Protein AF-A0A1W1I1X9-F1 (afdb_monomer_lite)

Foldseek 3Di:
DCQQDPCLQVPDHPVNSVVCVVVVNRGLVSLLPDCDDPPADNVSSVVSNVVSVVVVVCVVVVPQLVVLVSHDLLCLVSCCVVFVQQEWEWDFDADPVRQTQWIWTDHNNDIDIAGPPPRDDQVSQQVVNVSHQEYEYACCVVPVVVSCCVVHVPRPPSHRYDHVNVNCVVVVDDDGPPDD

Radius of gyration: 19.21 Å; chains: 1; bounding box: 48×28×56 Å

Secondary structure (DSSP, 8-state):
-GGG--TTSTT--TTTHHHHHHTT--SHHHHHT-S-BTTB-HHHHHHHHHHHHHHHHHHHTT-HHHHHHHS-GGGGGGGHHHHGGGEEEEEEEE-TT--EEEEEEEETTEEEEEETTTT--HHHHHHHHTT-SEEEESSTTTTHHHHHHHH-TTS---S-EEEHHHHHHHTT--S-TT--

InterPro domains:
  IPR012337 Ribonuclease H-like superfamily [SSF53098] (88-179)
  IPR038720 YprB, ribonuclease H-like domain [PF13482] (88-179)

pLDDT: mean 95.49, std 4.92, range [49.34, 98.62]

Organism: NCBI:txid1325564

Sequence (180 aa):
MIESSFCFLPGVGPRSEPRLWEDGITTWAAFLARDSIQGIGRTRKALYNDSLSQAQDHRAIEDARYFGAALHQRDHWRLYDWLRSRALYLDIETDSFGQITVVGLYGRGQFTALVRGESLDRRRLFDEFLHYDLLVTFCGGTFDLPKLLASYPSLPLDHPHIDLCFLGKRLGYRGGLKSH

Structure (mmCIF, N/CA/C/O backbone):
data_AF-A0A1W1I1X9-F1
#
_entry.id   AF-A0A1W1I1X9-F1
#
loop_
_atom_site.group_PDB
_atom_site.id
_atom_site.type_symbol
_atom_site.label_atom_id
_atom_site.label_alt_id
_atom_site.label_comp_id
_atom_site.label_asym_id
_atom_site.label_entity_id
_atom_site.label_seq_id
_atom_site.pdbx_PDB_ins_code
_atom_site.Cartn_x
_atom_site.Cartn_y
_atom_site.Cartn_z
_atom_site.occupancy
_atom_site.B_iso_or_equiv
_atom_site.auth_seq_id
_atom_site.auth_comp_id
_atom_site.auth_asym_id
_atom_site.auth_atom_id
_atom_site.pdbx_PDB_model_num
ATOM 1 N N . MET A 1 1 ? -3.103 -4.785 -13.886 1.00 81.94 1 MET A N 1
ATOM 2 C CA . MET A 1 1 ? -1.997 -5.556 -13.289 1.00 81.94 1 MET A CA 1
ATOM 3 C C . MET A 1 1 ? -0.781 -4.672 -13.045 1.00 81.94 1 MET A C 1
ATOM 5 O O . MET A 1 1 ? -0.531 -3.765 -13.838 1.00 81.94 1 MET A O 1
ATOM 9 N N . ILE A 1 2 ? -0.049 -4.913 -11.955 1.00 94.88 2 ILE A N 1
ATOM 10 C CA . ILE A 1 2 ? 1.145 -4.138 -11.572 1.00 94.88 2 ILE A CA 1
ATOM 11 C C . ILE A 1 2 ? 2.265 -4.269 -12.617 1.00 94.88 2 ILE A C 1
ATOM 13 O O . ILE A 1 2 ? 2.970 -3.303 -12.886 1.00 94.88 2 ILE A O 1
ATOM 17 N N . GLU A 1 3 ? 2.322 -5.408 -13.305 1.00 95.81 3 GLU A N 1
ATOM 18 C CA . GLU A 1 3 ? 3.263 -5.769 -14.370 1.00 95.81 3 GLU A CA 1
ATOM 19 C C . GLU A 1 3 ? 3.126 -4.902 -15.635 1.00 95.81 3 GLU A C 1
ATOM 21 O O . GLU A 1 3 ? 3.988 -4.935 -16.514 1.00 95.81 3 GLU A O 1
ATOM 26 N N . SER A 1 4 ? 2.046 -4.122 -15.735 1.00 96.06 4 SER A N 1
ATOM 27 C CA . SER A 1 4 ? 1.810 -3.131 -16.793 1.00 96.06 4 SER A CA 1
ATOM 28 C C . SER A 1 4 ? 2.087 -1.694 -16.347 1.00 96.06 4 SER A C 1
ATOM 30 O O . SER A 1 4 ? 1.938 -0.763 -17.137 1.00 96.06 4 SER A O 1
ATOM 32 N N . SER A 1 5 ? 2.464 -1.493 -15.083 1.00 96.50 5 SER A N 1
ATOM 33 C CA . SER A 1 5 ? 2.794 -0.185 -14.529 1.00 96.50 5 SER A CA 1
ATOM 34 C C . SER A 1 5 ? 4.292 0.076 -14.619 1.00 96.50 5 SER A C 1
ATOM 36 O O . SER A 1 5 ? 5.099 -0.730 -14.177 1.00 96.50 5 SER A O 1
ATOM 38 N N . PHE A 1 6 ? 4.662 1.250 -15.103 1.00 97.50 6 PHE A N 1
ATOM 39 C CA . PHE A 1 6 ? 6.029 1.759 -15.163 1.00 97.50 6 PHE A CA 1
ATOM 40 C C . PHE A 1 6 ? 6.224 2.967 -14.239 1.00 97.50 6 PHE A C 1
ATOM 42 O O . PHE A 1 6 ? 7.324 3.497 -14.149 1.00 97.50 6 PHE A O 1
ATOM 49 N N . CYS A 1 7 ? 5.177 3.403 -13.528 1.00 96.50 7 CYS A N 1
ATOM 50 C CA . CYS A 1 7 ? 5.192 4.586 -12.654 1.00 96.50 7 CYS A CA 1
ATOM 51 C C . CYS A 1 7 ? 6.159 4.527 -11.451 1.00 96.50 7 CYS A C 1
ATOM 53 O O . CYS A 1 7 ? 6.281 5.525 -10.747 1.00 96.50 7 CYS A O 1
ATOM 55 N N . PHE A 1 8 ? 6.816 3.392 -11.191 1.00 96.12 8 PHE A N 1
ATOM 56 C CA . PHE A 1 8 ? 7.903 3.292 -10.205 1.00 96.12 8 PHE A CA 1
ATOM 57 C C . PHE A 1 8 ? 9.288 3.578 -10.813 1.00 96.12 8 PHE A C 1
ATOM 59 O O . PHE A 1 8 ? 10.269 3.717 -10.087 1.00 96.12 8 PHE A O 1
ATOM 66 N N . LEU A 1 9 ? 9.392 3.676 -12.143 1.00 96.88 9 LEU A N 1
ATOM 67 C CA . LEU A 1 9 ? 10.644 3.999 -12.817 1.00 96.88 9 LEU A CA 1
ATOM 68 C C . LEU A 1 9 ? 10.935 5.507 -12.719 1.00 96.88 9 LEU A C 1
ATOM 70 O O . LEU A 1 9 ? 10.048 6.324 -12.986 1.00 96.88 9 LEU A O 1
ATOM 74 N N . PRO A 1 10 ? 12.183 5.917 -12.419 1.00 94.06 10 PRO A N 1
ATOM 75 C CA . PRO A 1 10 ? 12.535 7.329 -12.283 1.00 94.06 10 PRO A CA 1
ATOM 76 C C . PRO A 1 10 ? 12.176 8.152 -13.526 1.00 94.06 10 PRO A C 1
ATOM 78 O O . PRO A 1 10 ? 12.725 7.931 -14.604 1.00 94.06 10 PRO A O 1
ATOM 81 N N . GLY A 1 11 ? 11.279 9.131 -13.386 1.00 93.19 11 GLY A N 1
ATOM 82 C CA . GLY A 1 11 ? 10.837 9.997 -14.488 1.00 93.19 11 GLY A CA 1
ATOM 83 C C . GLY A 1 11 ? 9.690 9.439 -15.343 1.00 93.19 11 GLY A C 1
ATOM 84 O O . GLY A 1 11 ? 9.248 10.115 -16.276 1.00 93.19 11 GLY A O 1
ATOM 85 N N . VAL A 1 12 ? 9.169 8.254 -15.020 1.00 95.75 12 VAL A N 1
ATOM 86 C CA . VAL A 1 12 ? 7.928 7.728 -15.596 1.00 95.75 12 VAL A CA 1
ATOM 87 C C . VAL A 1 12 ? 6.795 7.950 -14.602 1.00 95.75 12 VAL A C 1
ATOM 89 O O . VAL A 1 12 ? 6.900 7.620 -13.429 1.00 95.75 12 VAL A O 1
ATOM 92 N N . GLY A 1 13 ? 5.695 8.535 -15.063 1.00 93.81 13 GLY A N 1
ATOM 93 C CA . GLY A 1 13 ? 4.523 8.771 -14.230 1.00 93.81 13 GLY A CA 1
ATOM 94 C C . GLY A 1 13 ? 3.233 8.646 -15.030 1.00 93.81 13 GLY A C 1
ATOM 95 O O . GLY A 1 13 ? 3.282 8.379 -16.232 1.00 93.81 13 GLY A O 1
ATOM 96 N N . PRO A 1 14 ? 2.069 8.925 -14.416 1.00 91.69 14 PRO A N 1
ATOM 97 C CA . PRO A 1 14 ? 0.761 8.651 -15.019 1.00 91.69 14 PRO A CA 1
ATOM 98 C C . PRO A 1 14 ? 0.500 9.330 -16.372 1.00 91.69 14 PRO A C 1
ATOM 100 O O . PRO A 1 14 ? -0.400 8.929 -17.096 1.00 91.69 14 PRO A O 1
ATOM 103 N N . ARG A 1 15 ? 1.261 10.381 -16.709 1.00 92.44 15 ARG A N 1
ATOM 104 C CA . ARG A 1 15 ? 1.160 11.097 -17.991 1.00 92.44 15 ARG A CA 1
ATOM 105 C C . ARG A 1 15 ? 2.126 10.591 -19.063 1.00 92.44 15 ARG A C 1
ATOM 107 O O . ARG A 1 15 ? 1.865 10.805 -20.240 1.00 92.44 15 ARG A O 1
ATOM 114 N N . SER A 1 16 ? 3.259 10.003 -18.678 1.00 93.94 16 SER A N 1
ATOM 115 C CA . SER A 1 16 ? 4.279 9.519 -19.619 1.00 93.94 16 SER A CA 1
ATOM 116 C C . SER A 1 16 ? 4.198 8.015 -19.849 1.00 93.94 16 SER A C 1
ATOM 118 O O . SER A 1 16 ? 4.512 7.567 -20.944 1.00 93.94 16 SER A O 1
ATOM 120 N N . GLU A 1 17 ? 3.725 7.257 -18.861 1.00 95.94 17 GLU A N 1
ATOM 121 C CA . GLU A 1 17 ? 3.490 5.816 -18.952 1.00 95.94 17 GLU A CA 1
ATOM 122 C C . GLU A 1 17 ? 2.613 5.406 -20.150 1.00 95.94 17 GLU A C 1
ATOM 124 O O . GLU A 1 17 ? 3.021 4.479 -20.850 1.00 95.94 17 GLU A O 1
ATOM 129 N N . PRO A 1 18 ? 1.496 6.096 -20.477 1.00 95.75 18 PRO A N 1
ATOM 130 C CA . PRO A 1 18 ? 0.670 5.709 -21.621 1.00 95.75 18 PRO A CA 1
ATOM 131 C C . PRO A 1 18 ? 1.417 5.655 -22.955 1.00 95.75 18 PRO A C 1
ATOM 133 O O . PRO A 1 18 ? 1.083 4.831 -23.795 1.00 95.75 18 PRO A O 1
ATOM 136 N N . ARG A 1 19 ? 2.482 6.450 -23.126 1.00 94.88 19 ARG A N 1
ATOM 137 C CA . ARG A 1 19 ? 3.299 6.431 -24.350 1.00 94.88 19 ARG A CA 1
ATOM 138 C C . ARG A 1 19 ? 4.004 5.091 -24.551 1.00 94.88 19 ARG A C 1
ATOM 140 O O . ARG A 1 19 ? 4.122 4.625 -25.674 1.00 94.88 19 ARG A O 1
ATOM 147 N N . LEU A 1 20 ? 4.435 4.444 -23.464 1.00 95.94 20 LEU A N 1
ATOM 148 C CA . LEU A 1 20 ? 5.010 3.099 -23.542 1.00 95.94 20 LEU A CA 1
ATOM 149 C C . LEU A 1 20 ? 3.963 2.102 -24.045 1.00 95.94 20 LEU A C 1
ATOM 151 O O . LEU A 1 20 ? 4.261 1.272 -24.900 1.00 95.94 20 LEU A O 1
ATOM 155 N N . TRP A 1 21 ? 2.730 2.207 -23.551 1.00 96.31 21 TRP A N 1
ATOM 156 C CA . TRP A 1 21 ? 1.637 1.337 -23.975 1.00 96.31 21 TRP A CA 1
ATOM 157 C C . TRP A 1 21 ? 1.246 1.564 -25.437 1.00 96.31 21 TRP A C 1
ATOM 159 O O . TRP A 1 21 ? 1.060 0.589 -26.162 1.00 96.31 21 TRP A O 1
ATOM 169 N N . GLU A 1 22 ? 1.169 2.824 -25.872 1.00 95.19 22 GLU A N 1
ATOM 170 C CA . GLU A 1 22 ? 0.926 3.216 -27.269 1.00 95.19 22 GLU A CA 1
ATOM 171 C C . GLU A 1 22 ? 2.008 2.659 -28.210 1.00 95.19 22 GLU A C 1
ATOM 173 O O . GLU A 1 22 ? 1.690 2.176 -29.294 1.00 95.19 22 GLU A O 1
ATOM 178 N N . ASP A 1 23 ? 3.261 2.596 -27.751 1.00 93.50 23 ASP A N 1
ATOM 179 C CA . ASP A 1 23 ? 4.380 1.974 -28.471 1.00 93.50 23 ASP A CA 1
ATOM 180 C C . ASP A 1 23 ? 4.374 0.427 -28.409 1.00 93.50 23 ASP A C 1
ATOM 182 O O . ASP A 1 23 ? 5.341 -0.234 -28.818 1.00 93.50 23 ASP A O 1
ATOM 186 N N . GLY A 1 24 ? 3.306 -0.183 -27.881 1.00 95.12 24 GLY A N 1
ATOM 187 C CA . GLY A 1 24 ? 3.126 -1.632 -27.744 1.00 95.12 24 GLY A CA 1
ATOM 188 C C . GLY A 1 24 ? 3.897 -2.260 -26.578 1.00 95.12 24 GLY A C 1
ATOM 189 O O . GLY A 1 24 ? 4.035 -3.481 -26.516 1.00 95.12 24 GLY A O 1
ATOM 190 N N . ILE A 1 25 ? 4.430 -1.451 -25.661 1.00 97.31 25 ILE A N 1
ATOM 191 C CA . ILE A 1 25 ? 5.174 -1.891 -24.476 1.00 97.31 25 ILE A CA 1
ATOM 192 C C . ILE A 1 25 ? 4.216 -1.905 -23.287 1.00 97.31 25 ILE A C 1
ATOM 194 O O . ILE A 1 25 ? 4.205 -1.010 -22.448 1.00 97.31 25 ILE A O 1
ATOM 198 N N . THR A 1 26 ? 3.361 -2.922 -23.236 1.00 96.62 26 THR A N 1
ATOM 199 C CA . THR A 1 26 ? 2.262 -3.015 -22.259 1.00 96.62 26 THR A CA 1
ATOM 200 C C . THR A 1 26 ? 2.625 -3.766 -20.980 1.00 96.62 26 THR A C 1
ATOM 202 O O . THR A 1 26 ? 1.845 -3.759 -20.028 1.00 96.62 26 THR A O 1
ATOM 205 N N . THR A 1 27 ? 3.792 -4.412 -20.933 1.00 97.81 27 THR A N 1
ATOM 206 C CA . THR A 1 27 ? 4.263 -5.193 -19.780 1.00 97.81 27 THR A CA 1
ATOM 207 C C . THR A 1 27 ? 5.760 -5.012 -19.550 1.00 97.81 27 THR A C 1
ATOM 209 O O . THR A 1 27 ? 6.503 -4.652 -20.469 1.00 97.81 27 THR A O 1
ATOM 212 N N . TRP A 1 28 ? 6.231 -5.318 -18.339 1.00 97.94 28 TRP A N 1
ATOM 213 C CA . TRP A 1 28 ? 7.664 -5.359 -18.024 1.00 97.94 28 TRP A CA 1
ATOM 214 C C . TRP A 1 28 ? 8.431 -6.305 -18.954 1.00 97.94 28 TRP A C 1
ATOM 216 O O . TRP A 1 28 ? 9.481 -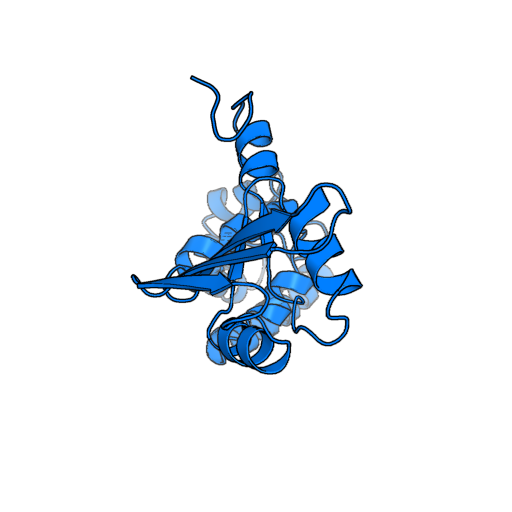5.937 -19.470 1.00 97.94 28 TRP A O 1
ATOM 226 N N . ALA A 1 29 ? 7.872 -7.483 -19.249 1.00 97.50 29 ALA A N 1
ATOM 227 C CA . ALA A 1 29 ? 8.474 -8.439 -20.179 1.00 97.50 29 ALA A CA 1
ATOM 228 C C . ALA A 1 29 ? 8.611 -7.855 -21.597 1.00 97.50 29 ALA A C 1
ATOM 230 O O . ALA A 1 29 ? 9.671 -7.968 -22.211 1.00 97.50 29 ALA A O 1
ATOM 231 N N . ALA A 1 30 ? 7.577 -7.166 -22.097 1.00 97.62 30 ALA A N 1
ATOM 232 C CA . ALA A 1 30 ? 7.636 -6.486 -23.391 1.00 97.62 30 ALA A CA 1
ATOM 233 C C . ALA A 1 30 ? 8.685 -5.361 -23.408 1.00 97.62 30 ALA A C 1
ATOM 235 O O . ALA A 1 30 ? 9.334 -5.136 -24.428 1.00 97.62 30 ALA A O 1
ATOM 236 N N . PHE A 1 31 ? 8.875 -4.664 -22.282 1.00 98.12 31 PHE A N 1
ATOM 237 C CA . PHE A 1 31 ? 9.903 -3.634 -22.146 1.00 98.12 31 PHE A CA 1
ATOM 238 C C . PHE A 1 31 ? 11.311 -4.239 -22.172 1.00 98.12 31 PHE A C 1
ATOM 240 O O . PHE A 1 31 ? 12.196 -3.718 -22.855 1.00 98.12 31 PHE A O 1
ATOM 247 N N . LEU A 1 32 ? 11.527 -5.325 -21.426 1.00 97.94 32 LEU A N 1
ATOM 248 C CA . LEU A 1 32 ? 12.815 -6.009 -21.294 1.00 97.94 32 LEU A CA 1
ATOM 249 C C . LEU A 1 32 ? 13.251 -6.687 -22.600 1.00 97.94 32 LEU A C 1
ATOM 251 O O . LEU A 1 32 ? 14.433 -6.653 -22.924 1.00 97.94 32 LEU A O 1
ATOM 255 N N . ALA A 1 33 ? 12.307 -7.213 -23.385 1.00 97.50 33 ALA A N 1
ATOM 256 C CA . ALA A 1 33 ? 12.576 -7.857 -24.672 1.00 97.50 33 ALA A CA 1
ATOM 257 C C . ALA 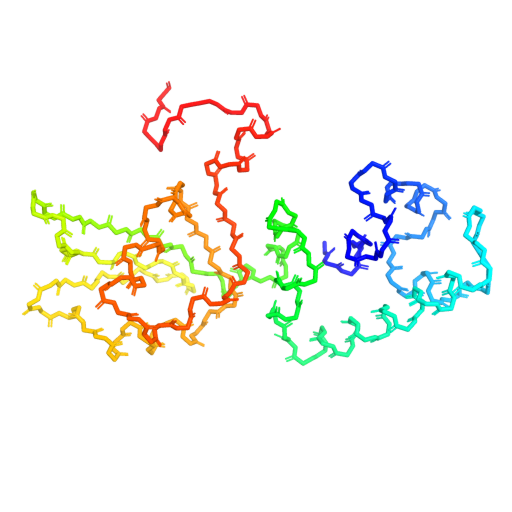A 1 33 ? 13.069 -6.899 -25.777 1.00 97.50 33 ALA A C 1
ATOM 259 O O . ALA A 1 33 ? 13.501 -7.354 -26.834 1.00 97.50 33 ALA A O 1
ATOM 260 N N . ARG A 1 34 ? 12.983 -5.576 -25.574 1.00 96.56 34 ARG A N 1
ATOM 261 C CA . ARG A 1 34 ? 13.459 -4.578 -26.541 1.00 96.56 34 ARG A CA 1
ATOM 262 C C . ARG A 1 34 ? 14.861 -4.093 -26.191 1.00 96.56 34 ARG A C 1
ATOM 264 O O . ARG A 1 34 ? 15.075 -3.546 -25.107 1.00 96.56 34 ARG A O 1
ATOM 271 N N . ASP A 1 35 ? 15.765 -4.155 -27.166 1.00 94.88 35 ASP A N 1
ATOM 272 C CA . ASP A 1 35 ? 17.118 -3.592 -27.048 1.00 94.88 35 ASP A CA 1
ATOM 273 C C . ASP A 1 35 ? 17.110 -2.059 -26.950 1.00 94.88 35 ASP A C 1
ATOM 275 O O . ASP A 1 35 ? 17.952 -1.452 -26.287 1.00 94.88 35 ASP A O 1
ATOM 279 N N . SER A 1 36 ? 16.140 -1.408 -27.600 1.00 96.12 36 SER A N 1
ATOM 280 C CA . SER A 1 36 ? 15.983 0.047 -27.580 1.00 96.12 36 SER A CA 1
ATOM 281 C C . SER A 1 36 ? 14.514 0.462 -27.598 1.00 96.12 36 SER A C 1
ATOM 283 O O . SER A 1 36 ? 13.651 -0.264 -28.090 1.00 96.12 36 SER A O 1
ATOM 285 N N . ILE A 1 37 ? 14.230 1.629 -27.016 1.00 95.31 37 ILE A N 1
ATOM 286 C CA . ILE A 1 37 ? 12.891 2.223 -26.954 1.00 95.31 37 ILE A CA 1
ATOM 287 C C . ILE A 1 37 ? 13.022 3.693 -27.336 1.00 95.31 37 ILE A C 1
ATOM 289 O O . ILE A 1 37 ? 13.886 4.404 -26.814 1.00 95.31 37 ILE A O 1
ATOM 293 N N . GLN A 1 38 ? 12.176 4.149 -28.256 1.00 92.12 38 GLN A N 1
ATOM 294 C CA . GLN A 1 38 ? 12.186 5.530 -28.720 1.00 92.12 38 GLN A CA 1
ATOM 295 C C . GLN A 1 38 ? 11.992 6.500 -27.542 1.00 92.12 38 GLN A C 1
ATOM 297 O O . GLN A 1 38 ? 11.168 6.288 -26.659 1.00 92.12 38 GLN A O 1
ATOM 302 N N . GLY A 1 39 ? 12.797 7.564 -27.494 1.00 91.88 39 GLY A N 1
ATOM 303 C CA . GLY A 1 39 ? 12.753 8.546 -26.404 1.00 91.88 39 GLY A CA 1
ATOM 304 C C . GLY A 1 39 ? 13.429 8.110 -25.094 1.00 91.88 39 GLY A C 1
ATOM 305 O O . GLY A 1 39 ? 13.509 8.916 -24.166 1.00 91.88 39 GLY A O 1
ATOM 306 N N . ILE A 1 40 ? 13.972 6.888 -25.009 1.00 96.00 40 ILE A N 1
ATOM 307 C CA . ILE A 1 40 ? 14.735 6.402 -23.851 1.00 96.00 40 ILE A CA 1
ATOM 308 C C . ILE A 1 40 ? 16.184 6.127 -24.274 1.00 96.00 40 ILE A C 1
ATOM 310 O O . ILE A 1 40 ? 16.473 5.188 -25.011 1.00 96.00 40 ILE A O 1
ATOM 314 N N . GLY A 1 41 ? 17.121 6.946 -23.787 1.00 96.94 41 GLY A N 1
ATOM 315 C CA . GLY A 1 41 ? 18.554 6.756 -24.049 1.00 96.94 41 GLY A CA 1
ATOM 316 C C . GLY A 1 41 ? 19.116 5.476 -23.414 1.00 96.94 41 GLY A C 1
ATOM 317 O O . GLY A 1 41 ? 18.600 5.008 -22.399 1.00 96.94 41 GLY A O 1
ATOM 318 N N . ARG A 1 42 ? 20.213 4.938 -23.971 1.00 97.38 42 ARG A N 1
ATOM 319 C CA . ARG A 1 42 ? 20.812 3.643 -23.569 1.00 97.38 42 ARG A CA 1
ATOM 320 C C . ARG A 1 42 ? 21.056 3.508 -22.063 1.00 97.38 42 ARG A C 1
ATOM 322 O O . ARG A 1 42 ? 20.655 2.511 -21.478 1.00 97.38 42 ARG A O 1
ATOM 329 N N . THR A 1 43 ? 21.647 4.517 -21.423 1.00 97.62 43 THR A N 1
ATOM 330 C CA . THR A 1 43 ? 21.915 4.496 -19.972 1.00 97.62 43 THR A CA 1
ATOM 331 C C . THR A 1 43 ? 20.630 4.387 -19.152 1.00 97.62 43 THR A C 1
ATOM 333 O O . THR A 1 43 ? 20.554 3.604 -18.212 1.00 97.62 43 THR A O 1
ATOM 336 N N . ARG A 1 44 ? 19.588 5.136 -19.533 1.00 97.69 44 ARG A N 1
ATOM 337 C CA . ARG A 1 44 ? 18.283 5.091 -18.860 1.00 97.69 44 ARG A CA 1
ATOM 338 C C . ARG A 1 44 ? 17.566 3.768 -19.120 1.00 97.69 44 ARG A C 1
ATOM 340 O O . ARG A 1 44 ? 16.948 3.235 -18.211 1.00 97.69 44 ARG A O 1
ATOM 347 N N . LYS A 1 45 ? 17.678 3.224 -20.334 1.00 97.94 45 LYS A N 1
ATOM 348 C CA . LYS A 1 45 ? 17.144 1.903 -20.686 1.00 97.94 45 LYS A CA 1
ATOM 349 C C . LYS A 1 45 ? 17.778 0.798 -19.839 1.00 97.94 45 LYS A C 1
ATOM 351 O O . LYS A 1 45 ? 17.038 -0.037 -19.336 1.00 97.94 45 LYS A O 1
ATOM 356 N N . ALA A 1 46 ? 19.098 0.823 -19.643 1.00 98.19 46 ALA A N 1
ATOM 357 C CA . ALA A 1 46 ? 19.795 -0.121 -18.767 1.00 98.19 46 ALA A CA 1
ATOM 358 C C . ALA A 1 46 ? 19.309 -0.007 -17.312 1.00 98.19 46 ALA A C 1
ATOM 360 O O . ALA A 1 46 ? 18.861 -0.996 -16.748 1.00 98.19 46 ALA A O 1
ATOM 361 N N . LEU A 1 47 ? 19.251 1.214 -16.761 1.00 98.25 47 LEU A N 1
ATOM 362 C CA . LEU A 1 47 ? 18.714 1.451 -15.414 1.00 98.25 47 LEU A CA 1
ATOM 363 C C . LEU A 1 47 ? 17.276 0.928 -15.252 1.00 98.25 47 LEU A C 1
ATOM 365 O O . LEU A 1 47 ? 16.929 0.332 -14.233 1.00 98.25 47 LEU A O 1
ATOM 369 N N . TYR A 1 48 ? 16.424 1.169 -16.251 1.00 98.38 48 TYR A N 1
ATOM 370 C CA . TYR A 1 48 ? 15.049 0.678 -16.241 1.00 98.38 48 TYR A CA 1
ATOM 371 C C . TYR A 1 48 ? 14.983 -0.844 -16.353 1.00 98.38 48 TYR A C 1
ATOM 373 O O . TYR A 1 48 ? 14.152 -1.436 -15.679 1.00 98.38 48 TYR A O 1
ATOM 381 N N . ASN A 1 49 ? 15.854 -1.484 -17.139 1.00 98.50 49 ASN A N 1
ATOM 382 C CA . ASN A 1 49 ? 15.939 -2.943 -17.170 1.00 98.50 49 ASN A CA 1
ATOM 383 C C . ASN A 1 49 ? 16.265 -3.506 -15.785 1.00 98.50 49 ASN A C 1
ATOM 385 O O . ASN A 1 49 ? 15.560 -4.399 -15.333 1.00 98.50 49 ASN A O 1
ATOM 389 N N . ASP A 1 50 ? 17.259 -2.949 -15.092 1.00 98.25 50 ASP A N 1
ATOM 390 C CA . ASP A 1 50 ? 17.643 -3.412 -13.753 1.00 98.25 50 ASP A CA 1
ATOM 391 C C . ASP A 1 50 ? 16.487 -3.249 -12.755 1.00 98.25 50 ASP A C 1
ATOM 393 O O . ASP A 1 50 ? 16.162 -4.172 -12.009 1.00 98.25 50 ASP A O 1
ATOM 397 N N . SER A 1 51 ? 15.802 -2.100 -12.798 1.00 98.19 51 SER A N 1
ATOM 398 C CA . SER A 1 51 ? 14.642 -1.823 -11.938 1.00 98.19 51 SER A CA 1
ATOM 399 C C . SER A 1 51 ? 13.462 -2.757 -12.229 1.00 98.19 51 SER A C 1
ATOM 401 O O . SER A 1 51 ? 12.774 -3.193 -11.310 1.00 98.19 51 SER A O 1
ATOM 403 N N . LEU A 1 52 ? 13.208 -3.072 -13.503 1.00 98.44 52 LEU A N 1
ATOM 404 C CA . LEU A 1 52 ? 12.143 -3.994 -13.902 1.00 98.44 52 LEU A CA 1
ATOM 405 C C . LEU A 1 52 ? 12.475 -5.442 -13.532 1.00 98.44 52 LEU A C 1
ATOM 407 O O . LEU A 1 52 ? 11.585 -6.145 -13.067 1.00 98.44 52 LEU A O 1
ATOM 411 N N . SER A 1 53 ? 13.729 -5.872 -13.692 1.00 98.06 53 SER A N 1
ATOM 412 C CA . SER A 1 53 ? 14.185 -7.197 -13.254 1.00 98.06 53 SER A CA 1
ATOM 413 C C . SER A 1 53 ? 14.036 -7.350 -11.739 1.00 98.06 53 SER A C 1
ATOM 415 O O . SER A 1 53 ? 13.436 -8.314 -11.278 1.00 98.06 53 SER A O 1
ATOM 417 N N . GLN A 1 54 ? 14.455 -6.345 -10.961 1.00 98.12 54 GLN A N 1
ATOM 418 C CA . GLN A 1 54 ? 14.232 -6.336 -9.514 1.00 98.12 54 GLN A CA 1
ATOM 419 C C . GLN A 1 54 ? 12.734 -6.399 -9.175 1.00 98.12 54 GLN A C 1
ATOM 421 O O . GLN A 1 54 ? 12.320 -7.180 -8.320 1.00 98.12 54 GLN A O 1
ATOM 426 N N . ALA A 1 55 ? 11.896 -5.617 -9.860 1.00 98.25 55 ALA A N 1
ATOM 427 C CA . ALA A 1 55 ? 10.452 -5.672 -9.658 1.00 98.25 55 ALA A CA 1
ATOM 428 C C . ALA A 1 55 ? 9.870 -7.061 -9.984 1.00 98.25 55 ALA A C 1
ATOM 430 O O . ALA A 1 55 ? 8.965 -7.511 -9.284 1.00 98.25 55 ALA A O 1
ATOM 431 N N . GLN A 1 56 ? 10.388 -7.769 -10.995 1.00 98.00 56 GLN A N 1
ATOM 432 C CA . GLN A 1 56 ? 9.996 -9.153 -11.283 1.00 98.00 56 GLN A CA 1
ATOM 433 C C . GLN A 1 56 ? 10.356 -10.103 -10.134 1.00 98.00 56 GLN A C 1
ATOM 435 O O . GLN A 1 56 ? 9.508 -10.908 -9.747 1.00 98.00 56 GLN A O 1
ATOM 440 N N . ASP A 1 57 ? 11.548 -9.969 -9.551 1.00 98.06 57 ASP A N 1
ATOM 441 C CA . ASP A 1 57 ? 11.986 -10.791 -8.417 1.00 98.06 57 ASP A CA 1
ATOM 442 C C . ASP A 1 57 ? 11.088 -10.573 -7.188 1.00 98.06 57 ASP A C 1
ATOM 444 O O . ASP A 1 57 ? 10.547 -11.533 -6.634 1.00 98.06 57 ASP A O 1
ATOM 448 N N . HIS A 1 58 ? 10.831 -9.314 -6.811 1.00 98.38 58 HIS A N 1
ATOM 449 C CA . HIS A 1 58 ? 9.927 -8.987 -5.697 1.00 98.38 58 HIS A CA 1
ATOM 450 C C . HIS A 1 58 ? 8.487 -9.435 -5.970 1.00 98.38 58 HIS A C 1
ATOM 452 O O . HIS A 1 58 ? 7.795 -9.925 -5.075 1.00 98.38 58 HIS A O 1
ATOM 458 N N . ARG A 1 59 ? 8.027 -9.330 -7.221 1.00 97.75 59 ARG A N 1
ATOM 459 C CA . ARG A 1 59 ? 6.703 -9.813 -7.625 1.00 97.75 59 ARG A CA 1
ATOM 460 C C . ARG A 1 59 ? 6.577 -11.333 -7.499 1.00 97.75 59 ARG A C 1
ATOM 462 O O . ARG A 1 59 ? 5.488 -11.805 -7.156 1.00 97.75 59 ARG A O 1
ATOM 469 N N . ALA A 1 60 ? 7.646 -12.080 -7.779 1.00 97.44 60 ALA A N 1
ATOM 470 C CA . ALA A 1 60 ? 7.676 -13.539 -7.704 1.00 97.44 60 ALA A CA 1
ATOM 471 C C . ALA A 1 60 ? 7.611 -14.061 -6.260 1.00 97.44 60 ALA A C 1
ATOM 473 O O . ALA A 1 60 ? 6.977 -15.085 -6.020 1.00 97.44 60 ALA A O 1
ATOM 474 N N . ILE A 1 61 ? 8.202 -13.340 -5.302 1.00 97.69 61 ILE A N 1
ATOM 475 C CA . ILE A 1 61 ? 8.153 -13.675 -3.865 1.00 97.69 61 ILE A CA 1
ATOM 476 C C . ILE A 1 61 ? 6.991 -13.008 -3.112 1.00 97.69 61 ILE A C 1
ATOM 478 O O . ILE A 1 61 ? 6.947 -13.030 -1.888 1.00 97.69 61 ILE A O 1
ATOM 482 N N . GLU A 1 62 ? 6.060 -12.402 -3.846 1.00 97.19 62 GLU A N 1
ATOM 483 C CA . GLU A 1 62 ? 4.898 -11.689 -3.316 1.00 97.19 62 GLU A CA 1
ATOM 484 C C . GLU A 1 62 ? 5.191 -10.507 -2.372 1.00 97.19 62 GLU A C 1
ATOM 486 O O . GLU A 1 62 ? 4.360 -10.147 -1.542 1.00 97.19 62 GLU A O 1
ATOM 491 N N . ASP A 1 63 ? 6.334 -9.840 -2.532 1.00 97.62 63 ASP A N 1
ATOM 492 C CA . ASP A 1 63 ? 6.731 -8.719 -1.678 1.00 97.62 63 ASP A CA 1
ATOM 493 C C . ASP A 1 63 ? 5.966 -7.434 -2.035 1.00 97.62 63 ASP A C 1
ATOM 495 O O . ASP A 1 63 ? 6.407 -6.592 -2.821 1.00 97.62 63 ASP A O 1
ATOM 499 N N . ALA A 1 64 ? 4.785 -7.270 -1.439 1.00 97.75 64 ALA A N 1
ATOM 500 C CA . ALA A 1 64 ? 3.962 -6.077 -1.599 1.00 97.75 64 ALA A CA 1
ATOM 501 C C . ALA A 1 64 ? 4.628 -4.807 -1.036 1.00 97.75 64 ALA A C 1
ATOM 503 O O . ALA A 1 64 ? 4.364 -3.705 -1.526 1.00 97.75 64 ALA A O 1
ATOM 504 N N . ARG A 1 65 ? 5.492 -4.936 -0.018 1.00 97.12 65 ARG A N 1
ATOM 505 C CA . ARG A 1 65 ? 6.130 -3.799 0.667 1.00 97.12 65 ARG A CA 1
ATOM 506 C C . ARG A 1 65 ? 7.112 -3.079 -0.230 1.00 97.12 65 ARG A C 1
ATOM 508 O O . ARG A 1 65 ? 7.095 -1.849 -0.262 1.00 97.12 65 ARG A O 1
ATOM 515 N N . TYR A 1 66 ? 7.871 -3.828 -1.025 1.00 97.94 66 TYR A N 1
ATOM 516 C CA . TYR A 1 66 ? 8.706 -3.260 -2.077 1.00 97.94 66 TYR A CA 1
ATOM 517 C C . TYR A 1 66 ? 7.916 -2.287 -2.964 1.00 97.94 66 TYR A C 1
ATOM 519 O O . TYR A 1 66 ? 8.322 -1.141 -3.157 1.00 97.94 66 TYR A O 1
ATOM 527 N N . PHE A 1 67 ? 6.736 -2.694 -3.443 1.00 97.88 67 PHE A N 1
ATOM 528 C CA . PHE A 1 67 ? 5.926 -1.850 -4.322 1.00 97.88 67 PHE A CA 1
ATOM 529 C C . PHE A 1 67 ? 5.273 -0.668 -3.605 1.00 97.88 67 PHE A C 1
ATOM 531 O O . PHE A 1 67 ? 5.119 0.389 -4.216 1.00 97.88 67 PHE A O 1
ATOM 538 N N . GLY A 1 68 ? 4.911 -0.824 -2.329 1.00 97.19 68 GLY A N 1
ATOM 539 C CA . GLY A 1 68 ? 4.439 0.285 -1.496 1.00 97.19 68 GLY A CA 1
ATOM 540 C C . GLY A 1 68 ? 5.509 1.355 -1.265 1.00 97.19 68 GLY A C 1
ATOM 541 O O . GLY A 1 68 ? 5.189 2.535 -1.185 1.00 97.19 68 GLY A O 1
ATOM 542 N N . ALA A 1 69 ? 6.783 0.961 -1.200 1.00 96.81 69 ALA A N 1
ATOM 543 C CA . ALA A 1 69 ? 7.901 1.895 -1.098 1.00 96.81 69 ALA A CA 1
ATOM 544 C C . ALA A 1 69 ? 8.297 2.502 -2.457 1.00 96.81 69 ALA A C 1
ATOM 546 O O . ALA A 1 69 ? 8.690 3.667 -2.524 1.00 96.81 69 ALA A O 1
ATOM 547 N N . ALA A 1 70 ? 8.207 1.723 -3.539 1.00 96.25 70 ALA A N 1
ATOM 548 C CA . ALA A 1 70 ? 8.631 2.141 -4.874 1.00 96.25 70 ALA A CA 1
ATOM 549 C C . ALA A 1 70 ? 7.620 3.063 -5.577 1.00 96.25 70 ALA A C 1
ATOM 551 O O . ALA A 1 70 ? 8.003 3.929 -6.366 1.00 96.25 70 ALA A O 1
ATOM 552 N N . LEU A 1 71 ? 6.322 2.879 -5.325 1.00 96.38 71 LEU A N 1
ATOM 553 C CA . LEU A 1 71 ? 5.270 3.716 -5.894 1.00 96.38 71 LEU A CA 1
ATOM 554 C C . LEU A 1 71 ? 5.004 4.940 -5.019 1.00 96.38 71 LEU A C 1
ATOM 556 O O . LEU A 1 71 ? 5.102 4.919 -3.797 1.00 96.38 71 LEU A O 1
ATOM 560 N N . HIS A 1 72 ? 4.553 6.022 -5.649 1.00 94.69 72 HIS A N 1
ATOM 561 C CA . HIS A 1 72 ? 3.913 7.088 -4.892 1.00 94.69 72 HIS A CA 1
ATOM 562 C C . HIS A 1 72 ? 2.611 6.575 -4.265 1.00 94.69 72 HIS A C 1
ATOM 564 O O . HIS A 1 72 ? 1.844 5.882 -4.931 1.00 94.69 72 HIS A O 1
ATOM 570 N N . GLN A 1 73 ? 2.285 7.027 -3.048 1.00 93.75 73 GLN A N 1
ATOM 571 C CA . GLN A 1 73 ? 1.062 6.627 -2.331 1.00 93.75 73 GLN A CA 1
ATOM 572 C C . GLN A 1 73 ? -0.212 6.766 -3.179 1.00 93.75 73 GLN A C 1
ATOM 574 O O . GLN A 1 73 ? -1.098 5.915 -3.167 1.00 93.75 73 GLN A O 1
ATOM 579 N N . ARG A 1 74 ? -0.289 7.824 -3.995 1.00 92.94 74 ARG A N 1
ATOM 580 C CA . ARG A 1 74 ? -1.419 8.062 -4.903 1.00 92.94 74 ARG A CA 1
ATOM 581 C C . ARG A 1 74 ? -1.576 6.977 -5.975 1.00 92.94 74 ARG A C 1
ATOM 583 O O . ARG A 1 74 ? -2.637 6.882 -6.572 1.00 92.94 74 ARG A O 1
ATOM 590 N N . ASP A 1 75 ? -0.546 6.201 -6.268 1.00 95.31 75 ASP A N 1
ATOM 591 C CA . ASP A 1 75 ? -0.526 5.197 -7.331 1.00 95.31 75 ASP A CA 1
ATOM 592 C C . ASP A 1 75 ? -0.631 3.760 -6.784 1.00 95.31 75 ASP A C 1
ATOM 594 O O . ASP A 1 75 ? -0.716 2.819 -7.570 1.00 95.31 75 ASP A O 1
ATOM 598 N N . HIS A 1 76 ? -0.759 3.581 -5.461 1.00 97.19 76 HIS A N 1
ATOM 599 C CA . HIS A 1 76 ? -0.973 2.275 -4.817 1.00 97.19 76 HIS A CA 1
ATOM 600 C C . HIS A 1 76 ? -2.239 1.546 -5.284 1.00 97.19 76 HIS A C 1
ATOM 602 O O . HIS A 1 76 ? -2.296 0.322 -5.220 1.00 97.19 76 HIS A O 1
ATOM 608 N N . TRP A 1 77 ? -3.240 2.257 -5.820 1.00 96.56 77 TRP A N 1
ATOM 609 C CA . TRP A 1 77 ? -4.441 1.631 -6.397 1.00 96.56 77 TRP A CA 1
ATOM 610 C C . TRP A 1 77 ? -4.112 0.631 -7.515 1.00 96.56 77 TRP A C 1
ATOM 612 O O . TRP A 1 77 ? -4.872 -0.307 -7.745 1.00 96.56 77 TRP A O 1
ATOM 622 N N . ARG A 1 78 ? -2.956 0.783 -8.173 1.00 96.25 78 ARG A N 1
ATOM 623 C CA . ARG A 1 78 ? -2.464 -0.134 -9.210 1.00 96.25 78 ARG A CA 1
ATOM 624 C C . ARG A 1 78 ? -2.158 -1.533 -8.675 1.00 96.25 78 ARG A C 1
ATOM 626 O O . ARG A 1 78 ? -2.152 -2.484 -9.451 1.00 96.25 78 ARG A O 1
ATOM 633 N N . LEU A 1 79 ? -1.932 -1.655 -7.367 1.00 97.69 79 LEU A N 1
ATOM 634 C CA . LEU A 1 79 ? -1.692 -2.922 -6.681 1.00 97.69 79 LEU A CA 1
ATOM 635 C C . LEU A 1 79 ? -2.987 -3.675 -6.370 1.00 97.69 79 LEU A C 1
ATOM 637 O O . LEU A 1 79 ? -2.927 -4.861 -6.064 1.00 97.69 79 LEU A O 1
ATOM 641 N N . TYR A 1 80 ? -4.152 -3.021 -6.460 1.00 97.19 80 TYR A N 1
ATOM 642 C CA . TYR A 1 80 ? -5.415 -3.599 -6.000 1.00 97.19 80 TYR A CA 1
ATOM 643 C C . TYR A 1 80 ? -5.752 -4.914 -6.701 1.00 97.19 80 TYR A C 1
ATOM 645 O O . TYR A 1 80 ? -6.073 -5.885 -6.035 1.00 97.19 80 TYR A O 1
ATOM 653 N N . ASP A 1 81 ? -5.639 -4.963 -8.027 1.00 96.19 81 ASP A N 1
ATOM 654 C CA . ASP A 1 81 ? -5.955 -6.158 -8.822 1.00 96.19 81 ASP A CA 1
ATOM 655 C C . ASP A 1 81 ? -5.136 -7.385 -8.383 1.00 96.19 81 ASP A C 1
ATOM 657 O O . ASP A 1 81 ? -5.669 -8.482 -8.243 1.00 96.19 81 ASP A O 1
ATOM 661 N N . TRP A 1 82 ? -3.856 -7.172 -8.072 1.00 97.12 82 TRP A N 1
ATOM 662 C CA . TRP A 1 82 ? -2.958 -8.216 -7.588 1.00 97.12 82 TRP A CA 1
ATOM 663 C C . TRP A 1 82 ? -3.224 -8.588 -6.120 1.00 97.12 82 TRP A C 1
ATOM 665 O O . TRP A 1 82 ? -3.279 -9.768 -5.782 1.00 97.12 82 TRP A O 1
ATOM 675 N N . LEU A 1 83 ? -3.422 -7.598 -5.248 1.00 97.50 83 LEU A N 1
ATOM 676 C CA . LE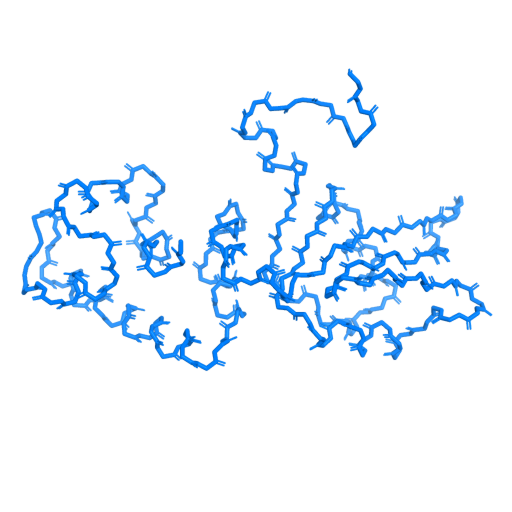U A 1 83 ? -3.498 -7.794 -3.796 1.00 97.50 83 LEU A CA 1
ATOM 677 C C . LEU A 1 83 ? -4.927 -7.944 -3.257 1.00 97.50 83 LEU A C 1
ATOM 679 O O . LEU A 1 83 ? -5.112 -8.079 -2.051 1.00 97.50 83 LEU A O 1
ATOM 683 N N . ARG A 1 84 ? -5.955 -7.941 -4.115 1.00 96.38 84 ARG A N 1
ATOM 684 C CA . ARG A 1 84 ? -7.374 -7.922 -3.716 1.00 96.38 84 ARG A CA 1
ATOM 685 C C . ARG A 1 84 ? -7.751 -9.022 -2.726 1.00 96.38 84 ARG A C 1
ATOM 687 O O . ARG A 1 84 ? -8.512 -8.768 -1.797 1.00 96.38 84 ARG A O 1
ATOM 694 N N . SER A 1 85 ? -7.255 -10.242 -2.927 1.00 96.19 85 SER A N 1
ATOM 695 C CA . SER A 1 85 ? -7.543 -11.386 -2.049 1.00 96.19 85 SER A CA 1
ATOM 696 C C . SER A 1 85 ? -6.902 -11.257 -0.661 1.00 96.19 85 SER A C 1
ATOM 698 O O . SER A 1 85 ? -7.352 -11.907 0.281 1.00 96.19 85 SER A O 1
ATOM 700 N N . ARG A 1 86 ? -5.887 -10.395 -0.535 1.00 96.88 86 ARG A N 1
ATOM 701 C CA . ARG A 1 86 ? -5.105 -10.107 0.674 1.00 96.88 86 ARG A CA 1
ATOM 702 C C . ARG A 1 86 ? -5.273 -8.651 1.125 1.00 96.88 86 ARG A C 1
ATOM 704 O O . ARG A 1 86 ? -4.426 -8.119 1.837 1.00 96.88 86 ARG A O 1
ATOM 711 N N . ALA A 1 87 ? -6.359 -8.003 0.707 1.00 98.25 87 A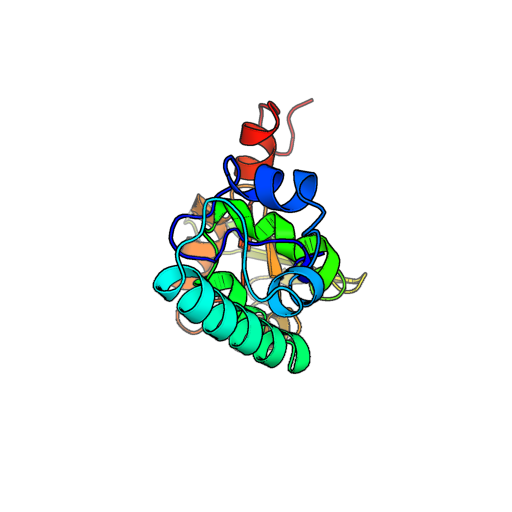LA A N 1
ATOM 712 C CA . ALA A 1 87 ? -6.700 -6.655 1.130 1.00 98.25 87 ALA A CA 1
ATOM 713 C C . ALA A 1 87 ? -7.443 -6.675 2.472 1.00 98.25 87 ALA A C 1
ATOM 715 O O . ALA A 1 87 ? -8.371 -7.467 2.662 1.00 98.25 87 ALA A O 1
ATOM 716 N N . LEU A 1 88 ? -7.056 -5.765 3.361 1.00 98.50 88 LEU A N 1
ATOM 717 C CA . LEU A 1 88 ? -7.741 -5.458 4.606 1.00 98.50 88 LEU A CA 1
ATOM 718 C C . LEU A 1 88 ? -8.424 -4.101 4.488 1.00 98.50 88 LEU A C 1
ATOM 720 O O . LEU A 1 88 ? -7.767 -3.070 4.354 1.00 98.50 88 LEU A O 1
ATOM 724 N N . TYR A 1 89 ? -9.745 -4.114 4.572 1.00 98.56 89 TYR A N 1
ATOM 725 C CA . TYR A 1 89 ? -10.570 -2.931 4.725 1.00 98.56 89 TYR A CA 1
ATOM 726 C C . TYR A 1 89 ? -10.675 -2.617 6.216 1.00 98.56 89 TYR A C 1
ATOM 728 O O . TYR A 1 89 ? -11.156 -3.446 6.990 1.00 98.56 89 TYR A O 1
ATOM 736 N N . LEU A 1 90 ? -10.178 -1.450 6.606 1.00 98.44 90 LEU A N 1
ATOM 737 C CA . LEU A 1 90 ? -9.980 -1.058 7.997 1.00 98.44 90 LEU A CA 1
ATOM 738 C C . LEU A 1 90 ? -10.721 0.247 8.290 1.00 98.44 90 LEU A C 1
ATOM 740 O O . LEU A 1 90 ? -10.672 1.181 7.489 1.00 98.44 90 LEU A O 1
ATOM 744 N N . ASP A 1 91 ? -11.355 0.287 9.456 1.00 98.31 91 ASP A N 1
ATOM 745 C CA . ASP A 1 91 ? -12.009 1.461 10.035 1.00 98.31 91 ASP A CA 1
ATOM 746 C C . ASP A 1 91 ? -11.903 1.392 11.568 1.00 98.31 91 ASP A C 1
ATOM 748 O O . ASP A 1 91 ? -11.774 0.298 12.136 1.00 98.31 91 ASP A O 1
ATOM 752 N N . ILE A 1 92 ? -11.929 2.537 12.251 1.00 98.25 92 ILE A N 1
ATOM 753 C CA . ILE A 1 92 ? -11.894 2.581 13.719 1.00 98.25 92 ILE A CA 1
ATOM 754 C C . ILE A 1 92 ? -13.000 3.463 14.281 1.00 98.25 92 ILE A C 1
ATOM 756 O O . ILE A 1 92 ? -13.361 4.483 13.706 1.00 98.25 92 ILE A O 1
ATOM 760 N N . GLU A 1 93 ? -13.438 3.128 15.488 1.00 98.19 93 GLU A N 1
ATOM 761 C CA . GLU A 1 93 ? -14.301 3.985 16.291 1.00 98.19 93 GLU A CA 1
ATOM 762 C C . GLU A 1 93 ? -13.536 4.497 17.508 1.00 98.19 93 GLU A C 1
ATOM 764 O O . GLU A 1 93 ? -12.690 3.799 18.083 1.00 98.19 93 GLU A O 1
ATOM 769 N N . THR A 1 94 ? -13.836 5.727 17.924 1.00 97.81 94 THR A N 1
ATOM 770 C CA . THR A 1 94 ? -13.235 6.334 19.115 1.00 97.81 94 THR A CA 1
ATOM 771 C C . THR A 1 94 ? -14.285 6.924 20.043 1.00 97.81 94 THR A C 1
ATOM 773 O O . THR A 1 94 ? -15.304 7.433 19.586 1.00 97.81 94 THR A O 1
ATOM 776 N N . ASP A 1 95 ? -14.017 6.910 21.348 1.00 97.06 95 ASP A N 1
ATOM 777 C CA . ASP A 1 95 ? -14.843 7.630 22.323 1.00 97.06 95 ASP A CA 1
ATOM 778 C C . ASP A 1 95 ? -14.556 9.145 22.329 1.00 97.06 95 ASP A C 1
ATOM 780 O O . ASP A 1 95 ? -13.685 9.647 21.616 1.00 97.06 95 ASP A O 1
ATOM 784 N N . SER A 1 96 ? -15.273 9.890 23.174 1.00 94.88 96 SER A N 1
ATOM 785 C CA . SER A 1 96 ? -15.122 11.343 23.329 1.00 94.88 96 SER A CA 1
ATOM 786 C C . SER A 1 96 ? -13.747 11.789 23.837 1.00 94.88 96 SER A C 1
ATOM 788 O O . SER A 1 96 ? -13.402 12.960 23.702 1.00 94.88 96 SER A O 1
ATOM 790 N N . PHE A 1 97 ? -12.959 10.883 24.423 1.00 94.50 97 PHE A N 1
ATOM 791 C CA . PHE A 1 97 ? -11.582 11.142 24.856 1.00 94.50 97 PHE A CA 1
ATOM 792 C C . PHE A 1 97 ? -10.565 10.745 23.780 1.00 94.50 97 PHE A C 1
ATOM 794 O O . PHE A 1 97 ? -9.354 10.845 23.985 1.00 94.50 97 PHE A O 1
ATOM 801 N N . GLY A 1 98 ? -11.050 10.286 22.626 1.00 92.94 98 GLY A N 1
ATOM 802 C CA . GLY A 1 98 ? -10.235 9.824 21.527 1.00 92.94 98 GLY A CA 1
ATOM 803 C C . GLY A 1 98 ? -9.507 8.528 21.852 1.00 92.94 98 GLY A C 1
ATOM 804 O O . GLY A 1 98 ? -8.420 8.325 21.336 1.00 92.94 98 GLY A O 1
ATOM 805 N N . GLN A 1 99 ? -10.005 7.647 22.707 1.00 96.62 99 GLN A N 1
ATOM 806 C CA . GLN A 1 99 ? -9.433 6.301 22.792 1.00 96.62 99 GLN A CA 1
ATOM 807 C C . GLN A 1 99 ? -10.126 5.404 21.750 1.00 96.62 99 GLN A C 1
ATOM 809 O O . GLN A 1 99 ? -11.307 5.601 21.467 1.00 96.62 99 GLN A O 1
ATOM 814 N N . ILE A 1 100 ? -9.427 4.412 21.184 1.00 98.31 100 ILE A N 1
ATOM 815 C CA . ILE A 1 100 ? -9.988 3.485 20.175 1.00 98.31 100 ILE A CA 1
ATOM 816 C C . ILE A 1 100 ? -10.942 2.495 20.845 1.00 98.31 100 ILE A C 1
ATOM 818 O O . ILE A 1 100 ? -10.512 1.715 21.690 1.00 98.31 100 ILE A O 1
ATOM 822 N N . THR A 1 101 ? -12.246 2.563 20.572 1.00 98.25 101 THR A N 1
ATOM 823 C CA . THR A 1 101 ? -13.272 1.673 21.159 1.00 98.25 101 THR A CA 1
ATOM 824 C C . THR A 1 101 ? -13.443 0.397 20.350 1.00 98.25 101 THR A C 1
ATOM 826 O O . THR A 1 101 ? -13.583 -0.673 20.940 1.00 98.25 101 THR A O 1
ATOM 829 N N . VAL A 1 102 ? -13.403 0.504 19.021 1.00 98.56 102 VAL A N 1
ATOM 830 C CA . VAL A 1 102 ? -13.567 -0.620 18.098 1.00 98.56 102 VAL A CA 1
ATOM 831 C C . VAL A 1 102 ? -12.578 -0.484 16.948 1.00 98.56 102 VAL A C 1
ATOM 833 O O . VAL A 1 102 ? -12.349 0.617 16.451 1.00 98.56 102 VAL A O 1
ATOM 836 N N . VAL A 1 103 ? -12.010 -1.606 16.513 1.00 98.62 103 VAL A N 1
ATOM 837 C CA . VAL A 1 103 ? -11.309 -1.718 15.230 1.00 98.62 103 VAL A CA 1
ATOM 838 C C . VAL A 1 103 ? -12.088 -2.689 14.351 1.00 98.62 103 VAL A C 1
ATOM 840 O O . VAL A 1 103 ? -12.215 -3.868 14.687 1.00 98.62 103 VAL A O 1
ATOM 843 N N . GLY A 1 104 ? -12.639 -2.176 13.252 1.00 98.56 104 GLY A N 1
ATOM 844 C CA . GLY A 1 104 ? -13.348 -2.950 12.243 1.00 98.56 104 GLY A CA 1
ATOM 845 C C . GLY A 1 104 ? -12.386 -3.435 11.166 1.00 98.56 104 GLY A C 1
ATOM 846 O O . GLY A 1 104 ? -11.661 -2.643 10.567 1.00 98.56 104 GLY A O 1
ATOM 847 N N . LEU A 1 105 ? -12.385 -4.741 10.920 1.00 98.44 105 LEU A N 1
ATOM 848 C CA . LEU A 1 105 ? -11.510 -5.413 9.968 1.00 98.44 105 LEU A CA 1
ATOM 849 C C . LEU A 1 105 ? -12.374 -6.234 9.017 1.00 98.44 105 LEU A C 1
ATOM 851 O O . LEU A 1 105 ? -13.082 -7.142 9.444 1.00 98.44 105 LEU A O 1
ATOM 855 N N . TYR A 1 106 ? -12.315 -5.946 7.723 1.00 98.38 106 TYR A N 1
ATOM 856 C CA . TYR A 1 106 ? -12.927 -6.792 6.706 1.00 98.38 106 TYR A CA 1
ATOM 857 C C . TYR A 1 106 ? -11.881 -7.247 5.702 1.00 98.38 106 TYR A C 1
ATOM 859 O O . TYR A 1 106 ? -11.195 -6.438 5.085 1.00 98.38 106 TYR A O 1
ATOM 867 N N . GLY A 1 107 ? -11.766 -8.551 5.505 1.00 97.00 107 GLY A N 1
ATOM 868 C CA . GLY A 1 107 ? -10.766 -9.123 4.621 1.00 97.00 107 GLY A CA 1
ATOM 869 C C . GLY A 1 107 ? -10.995 -10.613 4.449 1.00 97.00 107 GLY A C 1
ATOM 870 O O . GLY A 1 107 ? -11.637 -11.255 5.277 1.00 97.00 107 GLY A O 1
ATOM 871 N N . ARG A 1 108 ? -10.538 -11.176 3.324 1.00 94.56 108 ARG A N 1
ATOM 872 C CA . ARG A 1 108 ? -10.693 -12.616 3.022 1.00 94.56 108 ARG A CA 1
ATOM 873 C C . ARG A 1 108 ? -12.147 -13.121 3.147 1.00 94.56 108 ARG A C 1
ATOM 875 O O . ARG A 1 108 ? -12.386 -14.276 3.487 1.00 94.56 108 ARG A O 1
ATOM 882 N N . GLY A 1 109 ? -13.118 -12.247 2.867 1.00 94.56 109 GLY A N 1
ATOM 883 C CA . GLY A 1 109 ? -14.550 -12.548 2.940 1.00 94.56 109 GLY A CA 1
ATOM 884 C C . GLY A 1 109 ? -15.116 -12.660 4.358 1.00 94.56 109 GLY A C 1
ATOM 885 O O . GLY A 1 109 ? -16.213 -13.188 4.512 1.00 94.56 109 GLY A O 1
ATOM 886 N N . GLN A 1 110 ? -14.389 -12.211 5.382 1.00 96.31 110 GLN A N 1
ATOM 887 C CA . GLN A 1 110 ? -14.810 -12.246 6.781 1.00 96.31 110 GLN A CA 1
ATOM 888 C C . GLN A 1 110 ? -14.721 -10.856 7.405 1.00 96.31 110 GLN A C 1
ATOM 890 O O . GLN A 1 110 ? -13.829 -10.071 7.084 1.00 96.31 110 GLN A O 1
ATOM 895 N N . PHE A 1 111 ? -15.667 -10.567 8.296 1.00 97.62 111 PHE A N 1
ATOM 896 C CA . PHE A 1 111 ? -15.661 -9.369 9.123 1.00 97.62 111 PHE A CA 1
ATOM 897 C C . PHE A 1 111 ? -15.288 -9.736 10.558 1.00 97.62 111 PHE A C 1
ATOM 899 O O . PHE A 1 111 ? -15.881 -10.644 11.140 1.00 97.62 111 PHE A O 1
ATOM 906 N N . THR A 1 112 ? -14.351 -8.987 11.126 1.00 97.50 112 THR A N 1
ATOM 907 C CA . THR A 1 112 ? -13.907 -9.088 12.513 1.00 97.50 112 THR A CA 1
ATOM 908 C C . THR A 1 112 ? -14.018 -7.711 13.156 1.00 97.50 112 THR A C 1
ATOM 910 O O . THR A 1 112 ? -13.502 -6.728 12.627 1.00 97.50 112 THR A O 1
ATOM 913 N N . ALA A 1 113 ? -14.656 -7.639 14.321 1.00 98.12 113 ALA A N 1
ATOM 914 C CA . ALA A 1 113 ? -14.662 -6.445 15.158 1.00 98.12 113 ALA A CA 1
ATOM 915 C C . ALA A 1 113 ? -13.865 -6.720 16.434 1.00 98.12 113 ALA A C 1
ATOM 917 O O . ALA A 1 113 ? -14.167 -7.656 17.177 1.00 98.12 113 ALA A O 1
ATOM 918 N N . LEU A 1 114 ? -12.845 -5.903 16.688 1.00 98.25 114 LEU A N 1
ATOM 919 C CA . LEU A 1 114 ? -12.067 -5.956 17.919 1.00 98.25 114 LEU A CA 1
ATOM 920 C C . LEU A 1 114 ? -12.538 -4.848 18.857 1.00 98.25 114 LEU A C 1
ATOM 922 O O . LEU A 1 114 ? -12.411 -3.672 18.521 1.00 98.25 114 LEU A O 1
ATOM 926 N N . VAL A 1 115 ? -13.075 -5.214 20.022 1.00 98.44 115 VAL A N 1
ATOM 927 C CA . VAL A 1 115 ? -13.739 -4.290 20.958 1.00 98.44 115 VAL A CA 1
ATOM 928 C C . VAL A 1 115 ? -12.882 -4.077 22.203 1.00 98.44 115 VAL A C 1
ATOM 930 O O . VAL A 1 115 ? -12.356 -5.032 22.785 1.00 98.44 115 VAL A O 1
ATOM 933 N N . ARG A 1 116 ? -12.714 -2.817 22.621 1.00 97.75 116 ARG A N 1
ATOM 934 C CA . ARG A 1 116 ? -11.936 -2.458 23.814 1.00 97.75 116 ARG A CA 1
ATOM 935 C C . ARG A 1 116 ? -12.506 -3.122 25.064 1.00 97.75 116 ARG A C 1
ATOM 937 O O . ARG A 1 116 ? -13.688 -2.999 25.349 1.00 97.75 116 ARG A O 1
ATOM 944 N N . GLY A 1 117 ? -11.631 -3.760 25.839 1.00 97.06 117 GLY A N 1
ATOM 945 C CA . GLY A 1 117 ? -12.010 -4.473 27.062 1.00 97.06 117 GLY A CA 1
ATOM 946 C C . GLY A 1 117 ? -12.501 -5.901 26.819 1.00 97.06 117 GLY A C 1
ATOM 947 O O . GLY A 1 117 ? -12.719 -6.619 27.788 1.00 97.06 117 GLY A O 1
ATOM 948 N N . GLU A 1 118 ? -12.616 -6.326 25.557 1.00 97.31 118 GLU A N 1
ATOM 949 C CA . GLU A 1 118 ? -13.070 -7.670 25.190 1.00 97.31 118 GLU A CA 1
ATOM 950 C C . GLU A 1 118 ? -12.031 -8.401 24.330 1.00 97.31 118 GLU A C 1
ATOM 952 O O . GLU A 1 118 ? -11.463 -9.403 24.754 1.00 97.31 118 GLU A O 1
ATOM 957 N N . SER A 1 119 ? -11.759 -7.888 23.128 1.00 96.94 119 SER A N 1
ATOM 958 C CA . SER A 1 119 ? -10.926 -8.552 22.111 1.00 96.94 119 SER A CA 1
ATOM 959 C C . SER A 1 119 ? -9.880 -7.642 21.467 1.00 96.94 119 SER A C 1
ATOM 961 O O . SER A 1 119 ? -8.986 -8.121 20.767 1.00 96.94 119 SER A O 1
ATOM 963 N N . LEU A 1 120 ? -9.972 -6.328 21.690 1.00 97.75 120 LEU A N 1
ATOM 964 C CA . LEU A 1 120 ? -9.002 -5.361 21.198 1.00 97.75 120 LEU A CA 1
ATOM 965 C C . LEU A 1 120 ? -7.769 -5.333 22.097 1.00 97.75 120 LEU A C 1
ATOM 967 O O . LEU A 1 120 ? -7.736 -4.665 23.132 1.00 97.75 120 LEU A O 1
ATOM 971 N N . ASP A 1 121 ? -6.726 -6.013 21.642 1.00 94.88 121 ASP A N 1
ATOM 972 C CA . ASP A 1 121 ? -5.392 -5.912 22.206 1.00 94.88 121 ASP A CA 1
ATOM 973 C C . ASP A 1 121 ? -4.321 -5.838 21.109 1.00 94.88 121 ASP A C 1
ATOM 975 O O . ASP A 1 121 ? -4.553 -6.130 19.932 1.00 94.88 121 ASP A O 1
ATOM 979 N N . ARG A 1 122 ? -3.117 -5.424 21.514 1.00 95.50 122 ARG A N 1
ATOM 980 C CA . ARG A 1 122 ? -1.976 -5.225 20.615 1.00 95.50 122 ARG A CA 1
ATOM 981 C C . ARG A 1 122 ? -1.584 -6.499 19.865 1.00 95.50 122 ARG A C 1
ATOM 983 O O . ARG A 1 122 ? -1.235 -6.410 18.693 1.00 95.50 122 ARG A O 1
ATOM 990 N N . ARG A 1 123 ? -1.577 -7.655 20.539 1.00 95.62 123 ARG A N 1
ATOM 991 C CA . ARG A 1 123 ? -1.176 -8.929 19.930 1.00 95.62 123 ARG A CA 1
ATOM 992 C C . ARG A 1 123 ? -2.205 -9.336 18.890 1.00 95.62 123 ARG A C 1
ATOM 994 O O . ARG A 1 123 ? -1.821 -9.656 17.776 1.00 95.62 123 ARG A O 1
ATOM 1001 N N . ARG A 1 124 ? -3.494 -9.236 19.223 1.00 95.31 124 ARG A N 1
ATOM 1002 C CA . ARG A 1 124 ? -4.560 -9.575 18.283 1.00 95.31 124 ARG A CA 1
ATOM 1003 C C . ARG A 1 124 ? -4.510 -8.709 17.027 1.00 95.31 124 ARG A C 1
ATOM 1005 O O . ARG A 1 124 ? -4.586 -9.250 15.934 1.00 95.31 124 ARG A O 1
ATOM 1012 N N . LEU A 1 125 ? -4.325 -7.394 17.164 1.00 96.38 125 LEU A N 1
ATOM 1013 C CA . LEU A 1 125 ? -4.155 -6.499 16.011 1.00 96.38 125 LEU A CA 1
ATOM 1014 C C . LEU A 1 125 ? -2.936 -6.861 15.158 1.00 96.38 125 LEU A C 1
ATOM 1016 O O . LEU A 1 125 ? -3.018 -6.858 13.933 1.00 96.38 125 LEU A O 1
ATOM 1020 N N . PHE A 1 126 ? -1.810 -7.162 15.806 1.00 95.94 126 PHE A N 1
ATOM 1021 C CA . PHE A 1 126 ? -0.589 -7.564 15.119 1.00 95.94 126 PHE A CA 1
ATOM 1022 C C . PHE A 1 126 ? -0.816 -8.838 14.296 1.00 95.94 126 PHE A C 1
ATOM 1024 O O . PHE A 1 126 ? -0.517 -8.846 13.105 1.00 95.94 126 PHE A O 1
ATOM 1031 N N . ASP A 1 127 ? -1.403 -9.870 14.909 1.00 94.25 127 ASP A N 1
ATOM 1032 C CA . ASP A 1 127 ? -1.698 -11.151 14.260 1.00 94.25 127 ASP A CA 1
ATOM 1033 C C . ASP A 1 127 ? -2.647 -10.971 13.064 1.00 94.25 127 ASP A C 1
ATOM 1035 O O . ASP A 1 127 ? -2.396 -11.519 11.993 1.00 94.25 127 ASP A O 1
ATOM 1039 N N . GLU A 1 128 ? -3.698 -10.155 13.211 1.00 94.88 128 GLU A N 1
ATOM 1040 C CA . GLU A 1 128 ? -4.620 -9.854 12.111 1.00 94.88 128 GLU A CA 1
ATOM 1041 C C . GLU A 1 128 ? -3.900 -9.165 10.944 1.00 94.88 128 GLU A C 1
ATOM 1043 O O . GLU A 1 128 ? -4.073 -9.570 9.798 1.00 94.88 128 GLU A O 1
ATOM 1048 N N . PHE A 1 129 ? -3.059 -8.158 11.205 1.00 95.31 129 PHE A N 1
ATOM 1049 C CA . PHE A 1 129 ? -2.368 -7.413 10.145 1.00 95.31 129 PHE A CA 1
ATOM 1050 C C . PHE A 1 129 ? -1.360 -8.257 9.362 1.00 95.31 129 PHE A C 1
ATOM 1052 O O . PHE A 1 129 ? -1.175 -8.004 8.176 1.00 95.31 129 PHE A O 1
ATOM 1059 N N . LEU A 1 130 ? -0.761 -9.291 9.961 1.00 93.88 130 LEU A N 1
ATOM 1060 C CA . LEU A 1 130 ? 0.154 -10.196 9.251 1.00 93.88 130 LEU A CA 1
ATOM 1061 C C . LEU A 1 130 ? -0.511 -10.997 8.121 1.00 93.88 130 LEU A C 1
ATOM 1063 O O . LEU A 1 130 ? 0.182 -11.570 7.283 1.00 93.88 130 LEU A O 1
ATOM 1067 N N . HIS A 1 131 ? -1.840 -11.086 8.096 1.00 94.31 131 HIS A N 1
ATOM 1068 C CA . HIS A 1 131 ? -2.566 -11.851 7.083 1.00 94.31 131 HIS A CA 1
ATOM 1069 C C . HIS A 1 131 ? -2.822 -11.093 5.779 1.00 94.31 131 HIS A C 1
ATOM 1071 O O . HIS A 1 131 ? -3.409 -11.672 4.855 1.00 94.31 131 HIS A O 1
ATOM 1077 N N . TYR A 1 132 ? -2.429 -9.824 5.707 1.00 97.44 132 TYR A N 1
ATOM 1078 C CA . TYR A 1 132 ? -2.797 -8.925 4.627 1.00 97.44 132 TYR A CA 1
ATOM 1079 C C . TYR A 1 132 ? -1.570 -8.256 4.014 1.00 97.44 132 TYR A C 1
ATOM 1081 O O . TYR A 1 132 ? -0.531 -8.108 4.640 1.00 97.44 132 TYR A O 1
ATOM 1089 N N . ASP A 1 133 ? -1.717 -7.829 2.765 1.00 97.81 133 ASP A N 1
ATOM 1090 C CA . ASP A 1 133 ? -0.650 -7.183 1.994 1.00 97.81 133 ASP A CA 1
ATOM 1091 C C . ASP A 1 133 ? -1.026 -5.784 1.514 1.00 97.81 133 ASP A C 1
ATOM 1093 O O . ASP A 1 133 ? -0.185 -5.058 0.988 1.00 97.81 133 ASP A O 1
ATOM 1097 N N . LEU A 1 134 ? -2.284 -5.389 1.701 1.00 98.50 134 LEU A N 1
ATOM 1098 C CA . LEU A 1 134 ? -2.818 -4.114 1.249 1.00 98.50 134 LEU A CA 1
ATOM 1099 C C . LEU A 1 134 ? -3.824 -3.585 2.265 1.00 98.50 134 LEU A C 1
ATOM 1101 O O . LEU A 1 134 ? -4.810 -4.254 2.564 1.00 98.50 134 LEU A O 1
ATOM 1105 N N . LEU A 1 135 ? -3.616 -2.359 2.736 1.00 98.50 135 LEU A N 1
ATOM 1106 C CA . LEU A 1 135 ? -4.600 -1.643 3.540 1.00 98.50 135 LEU A CA 1
ATOM 1107 C C . LEU A 1 135 ? -5.517 -0.826 2.640 1.00 98.50 135 LEU A C 1
ATOM 1109 O O . LEU A 1 135 ? -5.066 -0.130 1.726 1.00 98.50 135 LEU A O 1
ATOM 1113 N N . VAL A 1 136 ? -6.807 -0.861 2.939 1.00 98.62 136 VAL A N 1
ATOM 1114 C CA . VAL A 1 136 ? -7.827 -0.038 2.299 1.00 98.62 136 VAL A CA 1
ATOM 1115 C C . VAL A 1 136 ? -8.636 0.658 3.386 1.00 98.62 136 VAL A C 1
ATOM 1117 O O . VAL A 1 136 ? -9.172 0.006 4.274 1.00 98.62 136 VAL A O 1
ATOM 1120 N N . THR A 1 137 ? -8.738 1.982 3.326 1.00 98.25 137 THR A N 1
ATOM 1121 C CA . THR A 1 137 ? -9.522 2.770 4.296 1.00 98.25 137 THR A CA 1
ATOM 1122 C C . THR A 1 137 ? -10.338 3.850 3.590 1.00 98.25 137 THR A C 1
ATOM 1124 O O . THR A 1 137 ? -10.166 4.091 2.389 1.00 98.25 137 THR A O 1
ATOM 1127 N N . PHE A 1 138 ? -11.214 4.535 4.327 1.00 96.88 138 PHE A N 1
ATOM 1128 C CA . PHE A 1 138 ? -11.899 5.738 3.855 1.00 96.88 138 PHE A CA 1
ATOM 1129 C C . PHE A 1 138 ? -11.502 6.954 4.703 1.00 96.88 138 PHE A C 1
ATOM 1131 O O . PHE A 1 138 ? -11.914 7.089 5.844 1.00 96.88 138 PHE A O 1
ATOM 1138 N N . CYS A 1 139 ? -10.682 7.849 4.149 1.00 95.25 139 CYS A N 1
ATOM 1139 C CA . CYS A 1 139 ? -10.019 8.959 4.849 1.00 95.25 139 CYS A CA 1
ATOM 1140 C C . CYS A 1 139 ? -9.137 8.514 6.048 1.00 95.25 139 CYS A C 1
ATOM 1142 O O . CYS A 1 139 ? -8.636 9.357 6.801 1.00 95.25 139 CYS A O 1
ATOM 1144 N N . GLY A 1 140 ? -8.880 7.211 6.211 1.00 96.25 140 GLY A N 1
ATOM 1145 C CA . GLY A 1 140 ? -8.143 6.657 7.348 1.00 96.25 140 GLY A CA 1
ATOM 1146 C C . GLY A 1 140 ? -6.649 6.973 7.359 1.00 96.25 140 GLY A C 1
ATOM 1147 O O . GLY A 1 140 ? -6.011 6.884 8.405 1.00 96.25 140 GLY A O 1
ATOM 1148 N N . GLY A 1 141 ? -6.075 7.421 6.235 1.00 95.25 141 GLY A N 1
ATOM 1149 C CA . GLY A 1 141 ? -4.702 7.939 6.233 1.00 95.25 141 GLY A CA 1
ATOM 1150 C C . GLY A 1 141 ? -4.542 9.204 7.085 1.00 95.25 141 GLY A C 1
ATOM 1151 O O . GLY A 1 141 ? -3.446 9.501 7.550 1.00 95.25 141 GLY A O 1
ATOM 1152 N N . THR A 1 142 ? -5.635 9.940 7.315 1.00 95.00 142 THR A N 1
ATOM 1153 C CA . THR A 1 142 ? -5.631 11.174 8.119 1.00 95.00 142 THR A CA 1
ATOM 1154 C C . THR A 1 142 ? -6.031 10.974 9.576 1.00 95.00 142 THR A C 1
ATOM 1156 O O . THR A 1 142 ? -5.743 11.845 10.394 1.00 95.00 142 THR A O 1
ATOM 1159 N N . PHE A 1 143 ? -6.674 9.851 9.907 1.00 95.69 143 PHE A N 1
ATOM 1160 C CA . PHE A 1 143 ? -7.213 9.604 11.243 1.00 95.69 143 PHE A CA 1
ATOM 1161 C C . PHE A 1 143 ? -6.886 8.193 11.738 1.00 95.69 143 PHE A C 1
ATOM 1163 O O . PHE A 1 143 ? -6.073 8.059 12.651 1.00 95.69 143 PHE A O 1
ATOM 1170 N N . ASP A 1 144 ? -7.440 7.155 11.110 1.00 97.81 144 ASP A N 1
ATOM 1171 C CA . ASP A 1 144 ? -7.381 5.769 11.594 1.00 97.81 144 ASP A CA 1
ATOM 1172 C C . ASP A 1 144 ? -5.951 5.256 11.792 1.00 97.81 144 ASP A C 1
ATOM 1174 O O . ASP A 1 144 ? -5.585 4.822 12.886 1.00 97.81 144 ASP A O 1
ATOM 1178 N N . LEU A 1 145 ? -5.115 5.333 10.748 1.00 97.25 145 LEU A N 1
ATOM 1179 C CA . LEU A 1 145 ? -3.750 4.801 10.786 1.00 97.25 145 LEU A CA 1
ATOM 1180 C C . LEU A 1 145 ? -2.861 5.574 11.776 1.00 97.25 145 LEU A C 1
ATOM 1182 O O . LEU A 1 145 ? -2.220 4.925 12.609 1.00 97.25 145 LEU A O 1
ATOM 1186 N N . PRO A 1 146 ? -2.846 6.928 11.782 1.00 96.88 146 PRO A N 1
ATOM 1187 C CA . PRO A 1 146 ? -2.170 7.684 12.837 1.00 96.88 146 PRO A CA 1
ATOM 1188 C C . PRO A 1 146 ? -2.646 7.318 14.247 1.00 96.88 146 PRO A C 1
ATOM 1190 O O . PRO A 1 146 ? -1.834 7.211 15.166 1.00 96.88 146 PRO A O 1
ATOM 1193 N N . LYS A 1 147 ? -3.954 7.103 14.434 1.00 97.50 147 LYS A N 1
ATOM 1194 C CA . LYS A 1 147 ? -4.534 6.795 15.743 1.00 97.50 147 LYS A CA 1
ATOM 1195 C C . LYS A 1 147 ? -4.135 5.413 16.249 1.00 97.50 147 LYS A C 1
ATOM 1197 O O . LYS A 1 147 ? -3.807 5.262 17.431 1.00 97.50 147 LYS A O 1
ATOM 1202 N N . LEU A 1 148 ? -4.129 4.430 15.352 1.00 97.56 148 LEU A N 1
ATOM 1203 C CA . LEU A 1 148 ? -3.644 3.081 15.618 1.00 97.56 148 LEU A CA 1
ATOM 1204 C C . LEU A 1 148 ? -2.160 3.091 15.972 1.00 97.56 148 LEU A C 1
ATOM 1206 O O . LEU A 1 148 ? -1.799 2.517 16.992 1.00 97.56 148 LEU A O 1
ATOM 1210 N N . LEU A 1 149 ? -1.318 3.794 15.209 1.00 96.38 149 LEU A N 1
ATOM 1211 C CA . LEU A 1 149 ? 0.116 3.909 15.505 1.00 96.38 149 LEU A CA 1
ATOM 1212 C C . LEU A 1 149 ? 0.388 4.616 16.837 1.00 96.38 149 LEU A C 1
ATOM 1214 O O . LEU A 1 149 ? 1.259 4.186 17.587 1.00 96.38 149 LEU A O 1
ATOM 1218 N N . ALA A 1 150 ? -0.370 5.661 17.171 1.00 96.50 150 ALA A N 1
ATOM 1219 C CA . ALA A 1 150 ? -0.232 6.346 18.456 1.00 96.50 150 ALA A CA 1
ATOM 1220 C C . ALA A 1 150 ? -0.616 5.445 19.645 1.00 96.50 150 ALA A C 1
ATOM 1222 O O . ALA A 1 150 ? 0.009 5.518 20.701 1.00 96.50 150 ALA A O 1
ATOM 1223 N N . SER A 1 151 ? -1.630 4.592 19.473 1.00 95.94 151 SER A N 1
ATOM 1224 C CA . SER A 1 151 ? -2.118 3.685 20.524 1.00 95.94 151 SER A CA 1
ATOM 1225 C C . SER A 1 151 ? -1.297 2.392 20.611 1.00 95.94 151 SER A C 1
ATOM 1227 O O . SER A 1 151 ? -1.126 1.827 21.690 1.00 95.94 151 SER A O 1
ATOM 1229 N N . TYR A 1 152 ? -0.762 1.933 19.478 1.00 95.38 152 TYR A N 1
ATOM 1230 C CA . TYR A 1 152 ? -0.031 0.680 19.317 1.00 95.38 152 TYR A CA 1
ATOM 1231 C C . TYR A 1 152 ? 1.188 0.873 18.386 1.00 95.38 152 TYR A C 1
ATOM 1233 O O . TYR A 1 152 ? 1.175 0.433 17.234 1.00 95.38 152 TYR A O 1
ATOM 1241 N N . PRO A 1 153 ? 2.293 1.466 18.874 1.00 93.12 153 PRO A N 1
ATOM 1242 C CA . PRO A 1 153 ? 3.422 1.883 18.026 1.00 93.12 153 PRO A CA 1
ATOM 1243 C C . PRO A 1 153 ? 4.186 0.766 17.299 1.00 93.12 153 PRO A C 1
ATOM 1245 O O . PRO A 1 153 ? 5.013 1.050 16.444 1.00 93.12 153 PRO A O 1
ATOM 1248 N N . SER A 1 154 ? 3.946 -0.500 17.653 1.00 91.88 154 SER A N 1
ATOM 1249 C CA . SER A 1 154 ? 4.620 -1.672 17.065 1.00 91.88 154 SER A CA 1
ATOM 1250 C C . SER A 1 154 ? 3.784 -2.397 16.006 1.00 91.88 154 SER A C 1
ATOM 1252 O O . SER A 1 154 ? 4.171 -3.481 15.574 1.00 91.88 154 SER A O 1
ATOM 1254 N N . LEU A 1 155 ? 2.633 -1.846 15.603 1.00 94.12 155 LEU A N 1
ATOM 1255 C CA . LEU A 1 155 ? 1.825 -2.457 14.549 1.00 94.12 155 LEU A CA 1
ATOM 1256 C C . LEU A 1 155 ? 2.534 -2.369 13.189 1.00 94.12 155 LEU A C 1
ATOM 1258 O O . LEU A 1 155 ? 3.050 -1.302 12.846 1.00 94.12 155 LEU A O 1
ATOM 1262 N N . PRO A 1 156 ? 2.517 -3.448 12.385 1.00 90.81 156 PRO A N 1
ATOM 1263 C CA . PRO A 1 156 ? 3.136 -3.478 11.066 1.00 90.81 156 PRO A CA 1
ATOM 1264 C C . PRO A 1 156 ? 2.240 -2.751 10.053 1.00 90.81 156 PRO A C 1
ATOM 1266 O O . PRO A 1 156 ? 1.579 -3.361 9.224 1.00 90.81 156 PRO A O 1
ATOM 1269 N N . LEU A 1 157 ? 2.159 -1.425 10.143 1.00 92.12 157 LEU A N 1
ATOM 1270 C CA . LEU A 1 157 ? 1.351 -0.573 9.258 1.00 92.12 157 LEU A CA 1
ATOM 1271 C C . LEU A 1 157 ? 2.153 -0.031 8.061 1.00 92.12 157 LEU A C 1
ATOM 1273 O O . LEU A 1 157 ? 1.867 1.040 7.538 1.00 92.12 157 LEU A O 1
ATOM 1277 N N . ASP A 1 158 ? 3.153 -0.788 7.615 1.00 93.56 158 ASP A N 1
ATOM 1278 C CA . ASP A 1 158 ? 4.022 -0.489 6.470 1.00 93.56 158 ASP A CA 1
ATOM 1279 C C . ASP A 1 158 ? 3.461 -0.997 5.127 1.00 93.56 158 ASP A C 1
ATOM 1281 O O . ASP A 1 158 ? 4.093 -0.858 4.081 1.00 93.56 158 ASP A O 1
ATOM 1285 N N . HIS A 1 159 ? 2.264 -1.583 5.150 1.00 97.50 159 HIS A N 1
ATOM 1286 C CA . HIS A 1 159 ? 1.544 -2.031 3.967 1.00 97.50 159 HIS A CA 1
ATOM 1287 C C . HIS A 1 159 ? 1.369 -0.899 2.945 1.00 97.50 159 HIS A C 1
ATOM 1289 O O . HIS A 1 159 ? 1.074 0.239 3.329 1.00 97.50 159 HIS A O 1
ATOM 1295 N N . PRO A 1 160 ? 1.407 -1.205 1.632 1.00 97.94 160 PRO A N 1
ATOM 1296 C CA . PRO A 1 160 ? 0.748 -0.363 0.653 1.00 97.94 160 PRO A CA 1
ATOM 1297 C C . PRO A 1 160 ? -0.662 -0.015 1.128 1.00 97.94 160 PRO A C 1
ATOM 1299 O O . PRO A 1 160 ? -1.396 -0.855 1.653 1.00 97.94 160 PRO A O 1
ATOM 1302 N N . HIS A 1 161 ? -1.034 1.243 0.943 1.00 98.25 161 HIS A N 1
ATOM 1303 C CA . HIS A 1 161 ? -2.293 1.785 1.436 1.00 98.25 161 HIS A CA 1
ATOM 1304 C C . HIS A 1 161 ? -3.055 2.496 0.324 1.00 98.25 161 HIS A C 1
ATOM 1306 O O . HIS A 1 161 ? -2.500 3.358 -0.362 1.00 98.25 161 HIS A O 1
ATOM 1312 N N . ILE A 1 162 ? -4.328 2.133 0.163 1.00 98.19 162 ILE A N 1
ATOM 1313 C CA . ILE A 1 162 ? -5.305 2.829 -0.673 1.00 98.19 162 ILE A CA 1
ATOM 1314 C C . ILE A 1 162 ? -6.299 3.534 0.242 1.00 98.19 162 ILE A C 1
ATOM 1316 O O . ILE A 1 162 ? -7.090 2.903 0.940 1.00 98.19 162 ILE A O 1
ATOM 1320 N N . ASP A 1 163 ? -6.316 4.857 0.167 1.00 97.62 163 ASP A N 1
ATOM 1321 C CA . ASP A 1 163 ? -7.354 5.655 0.800 1.00 97.62 163 ASP A CA 1
ATOM 1322 C C . ASP A 1 163 ? -8.431 6.025 -0.232 1.00 97.62 163 ASP A C 1
ATOM 1324 O O . ASP A 1 163 ? -8.207 6.824 -1.154 1.00 97.62 163 ASP A O 1
ATOM 1328 N N . LEU A 1 164 ? -9.613 5.426 -0.083 1.00 96.69 164 LEU A N 1
ATOM 1329 C CA . LEU A 1 164 ? -10.736 5.577 -1.008 1.00 96.69 164 LEU A CA 1
ATOM 1330 C C . LEU A 1 164 ? -11.262 7.014 -1.068 1.00 96.69 164 LEU A C 1
ATOM 1332 O O . LEU A 1 164 ? -11.739 7.448 -2.115 1.00 96.69 164 LEU A O 1
ATOM 1336 N N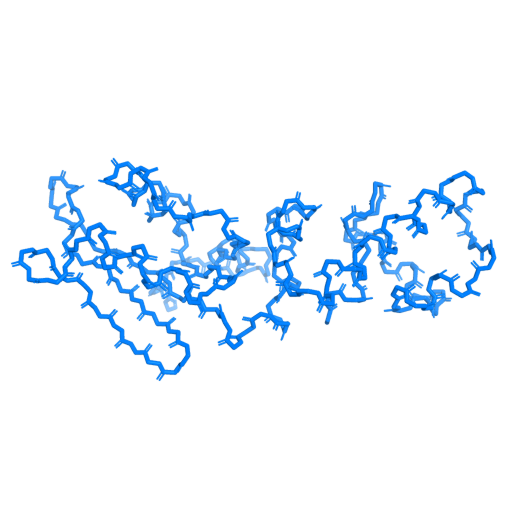 . CYS A 1 165 ? -11.128 7.779 0.013 1.00 95.00 165 CYS A N 1
ATOM 1337 C CA . CYS A 1 165 ? -11.556 9.174 0.086 1.00 95.00 165 CYS A CA 1
ATOM 1338 C C . CYS A 1 165 ? -10.703 10.057 -0.837 1.00 95.00 165 CYS A C 1
ATOM 1340 O O . CYS A 1 165 ? -11.229 10.876 -1.596 1.00 95.00 165 CYS A O 1
ATOM 1342 N N . PHE A 1 166 ? -9.382 9.859 -0.847 1.00 93.94 166 PHE A N 1
ATOM 1343 C CA . PHE A 1 166 ? -8.486 10.585 -1.753 1.00 93.94 166 PHE A CA 1
ATOM 1344 C C . PHE A 1 166 ? -8.535 10.057 -3.186 1.00 93.94 166 PHE A C 1
ATOM 1346 O O . PHE A 1 166 ? -8.466 10.849 -4.130 1.00 93.94 166 PHE A O 1
ATOM 1353 N N . LEU A 1 167 ? -8.692 8.743 -3.369 1.00 94.19 167 LEU A N 1
ATOM 1354 C CA . LEU A 1 167 ? -8.882 8.156 -4.693 1.00 94.19 167 LEU A CA 1
ATOM 1355 C C . LEU A 1 167 ? -10.176 8.665 -5.343 1.00 94.19 167 LEU A C 1
ATOM 1357 O O . LEU A 1 167 ? -10.145 9.131 -6.481 1.00 94.19 167 LEU A O 1
ATOM 1361 N N . GLY A 1 168 ? -11.287 8.667 -4.603 1.00 93.38 168 GLY A N 1
ATOM 1362 C CA . GLY A 1 168 ? -12.580 9.160 -5.069 1.00 93.38 168 GLY A CA 1
ATOM 1363 C C . GLY A 1 168 ? -12.525 10.625 -5.501 1.00 93.38 168 GLY A C 1
ATOM 1364 O O . GLY A 1 168 ? -12.944 10.950 -6.611 1.00 93.38 168 GLY A O 1
ATOM 1365 N N . LYS A 1 169 ? -11.902 11.495 -4.693 1.00 92.62 169 LYS A N 1
ATOM 1366 C CA . LYS A 1 169 ? -11.688 12.916 -5.038 1.00 92.62 169 LYS A CA 1
ATOM 1367 C C . LYS A 1 169 ? -10.971 13.103 -6.374 1.00 92.62 169 LYS A C 1
ATOM 1369 O O . LYS A 1 169 ? -11.323 13.998 -7.138 1.00 92.62 169 LYS A O 1
ATOM 1374 N N . ARG A 1 170 ? -9.987 12.254 -6.688 1.00 90.56 170 ARG A N 1
ATOM 1375 C CA . ARG A 1 170 ? -9.259 12.307 -7.969 1.00 90.56 170 ARG A CA 1
ATOM 1376 C C . ARG A 1 170 ? -10.095 11.855 -9.160 1.00 90.56 170 ARG A C 1
ATOM 1378 O O . ARG A 1 170 ? -9.841 12.314 -10.267 1.00 90.56 170 ARG A O 1
ATOM 1385 N N . LEU A 1 171 ? -11.068 10.981 -8.929 1.00 91.56 171 LEU A N 1
ATOM 1386 C CA . LEU A 1 171 ? -12.043 10.549 -9.931 1.00 91.56 171 LEU A CA 1
ATOM 1387 C C . LEU A 1 171 ? -13.221 11.528 -10.070 1.00 91.56 171 LEU A C 1
ATOM 1389 O O . LEU A 1 171 ? -14.110 11.300 -10.881 1.00 91.56 171 LEU A O 1
ATOM 1393 N N . GLY A 1 172 ? -13.231 12.622 -9.302 1.00 93.12 172 GLY A N 1
ATOM 1394 C CA . GLY A 1 172 ? -14.287 13.634 -9.332 1.00 93.12 172 GLY A CA 1
ATOM 1395 C C . GLY A 1 172 ? -15.417 13.408 -8.325 1.00 93.12 172 GLY A C 1
ATOM 1396 O O . GLY A 1 172 ? -16.314 14.248 -8.250 1.00 93.12 172 GLY A O 1
ATOM 1397 N N . TYR A 1 173 ? -15.369 12.345 -7.514 1.00 90.75 173 TYR A N 1
ATOM 1398 C CA . TYR A 1 173 ? -16.335 12.134 -6.433 1.00 90.75 173 TYR A CA 1
ATOM 1399 C C . TYR A 1 173 ? -16.120 13.141 -5.298 1.00 90.75 173 TYR A C 1
ATOM 1401 O O . TYR A 1 173 ? -14.992 13.496 -4.947 1.00 90.75 173 TYR A O 1
ATOM 1409 N N . ARG A 1 174 ? -17.220 13.610 -4.706 1.00 86.12 174 ARG A N 1
ATOM 1410 C CA . ARG A 1 174 ? -17.231 14.560 -3.586 1.00 86.12 174 ARG A CA 1
ATOM 1411 C C . ARG A 1 174 ? -18.129 14.030 -2.474 1.00 86.12 174 ARG A C 1
ATOM 1413 O O . ARG A 1 174 ? -19.057 13.285 -2.752 1.00 86.12 174 ARG A O 1
ATOM 1420 N N . GLY A 1 175 ? -17.861 14.463 -1.244 1.00 83.38 175 GLY A N 1
ATOM 1421 C CA . GLY A 1 175 ? -18.612 14.051 -0.059 1.00 83.38 175 GLY A CA 1
ATOM 1422 C C . GLY A 1 175 ? -17.840 13.086 0.841 1.00 83.38 175 GLY A C 1
ATOM 1423 O O . GLY A 1 175 ? -16.652 12.832 0.630 1.00 83.38 175 GLY A O 1
ATOM 1424 N N . GLY A 1 176 ? -18.506 12.639 1.903 1.00 82.81 176 GLY A N 1
ATOM 1425 C CA . GLY A 1 176 ? -17.974 11.680 2.873 1.00 82.81 176 GLY A CA 1
ATOM 1426 C C . GLY A 1 176 ? -18.533 10.278 2.640 1.00 82.81 176 GLY A C 1
ATOM 1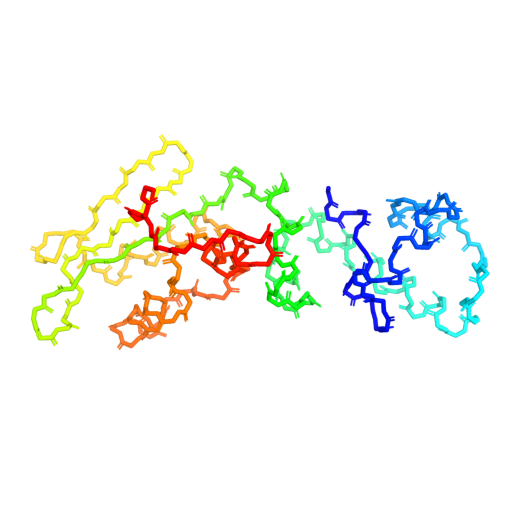427 O O . GLY A 1 176 ? -19.318 10.064 1.728 1.00 82.81 176 GLY A O 1
ATOM 1428 N N . LEU A 1 177 ? -18.191 9.324 3.507 1.00 80.38 177 LEU A N 1
ATOM 1429 C CA . LEU A 1 177 ? -18.633 7.929 3.369 1.00 80.38 177 LEU A CA 1
ATOM 1430 C C . LEU A 1 177 ? -20.165 7.785 3.264 1.00 80.38 177 LEU A C 1
ATOM 1432 O O . LEU A 1 177 ? -20.663 6.863 2.630 1.00 80.38 177 LEU A O 1
ATOM 1436 N N . LYS A 1 178 ? -20.903 8.714 3.884 1.00 82.06 178 LYS A N 1
ATOM 1437 C CA . LYS A 1 178 ? -22.371 8.736 3.967 1.00 82.06 178 LYS A CA 1
ATOM 1438 C C . LYS A 1 178 ? -23.024 9.791 3.065 1.00 82.06 178 LYS A C 1
ATOM 1440 O O . LYS A 1 178 ? -24.192 10.107 3.267 1.00 82.06 178 LYS A O 1
ATOM 1445 N N . SER A 1 179 ? -22.289 10.412 2.138 1.00 73.44 179 SER A N 1
ATOM 1446 C CA . SER A 1 179 ? -22.911 11.384 1.232 1.00 73.44 179 SER A CA 1
ATOM 1447 C C . SER A 1 179 ? -23.794 10.662 0.219 1.00 73.44 179 SER A C 1
ATOM 1449 O O . SER A 1 179 ? -23.291 9.848 -0.555 1.00 73.44 179 SER A O 1
ATOM 1451 N N . HIS A 1 180 ? -25.086 10.978 0.260 1.00 49.34 180 HIS A N 1
ATOM 1452 C CA . HIS A 1 180 ? -26.064 10.656 -0.775 1.00 49.34 180 HIS A CA 1
ATOM 1453 C C . HIS A 1 180 ? -26.016 11.687 -1.903 1.00 49.34 180 HIS A C 1
ATOM 1455 O O . HIS A 1 180 ? -25.752 12.875 -1.595 1.00 49.34 180 HIS A O 1
#